Protein AF-F4T921-F1 (afdb_monomer)

Structure (mmCIF, N/CA/C/O backbone):
data_AF-F4T921-F1
#
_entry.id   AF-F4T921-F1
#
loop_
_atom_site.group_PDB
_atom_site.id
_atom_site.type_symbol
_atom_site.label_atom_id
_atom_site.label_alt_id
_atom_site.label_comp_id
_atom_site.label_asym_id
_atom_site.label_entity_id
_atom_site.label_seq_id
_atom_site.pdbx_PDB_ins_code
_atom_site.Cartn_x
_atom_site.Cartn_y
_atom_site.Cartn_z
_atom_site.occupancy
_atom_site.B_iso_or_equiv
_atom_site.auth_seq_id
_atom_site.auth_comp_id
_atom_site.auth_asym_id
_atom_site.auth_atom_id
_atom_site.pdbx_PDB_model_num
ATOM 1 N N . MET A 1 1 ? -4.055 2.681 3.004 1.00 97.12 1 MET A N 1
ATOM 2 C CA . MET A 1 1 ? -4.901 3.778 3.488 1.00 97.12 1 MET A CA 1
ATOM 3 C C . MET A 1 1 ? -4.173 5.073 3.216 1.00 97.12 1 MET A C 1
ATOM 5 O O . MET A 1 1 ? -3.064 5.247 3.702 1.00 97.12 1 MET A O 1
ATOM 9 N N . ASP A 1 2 ? -4.772 5.927 2.407 1.00 97.88 2 ASP A N 1
ATOM 10 C CA . ASP A 1 2 ? -4.401 7.334 2.320 1.00 97.88 2 ASP A CA 1
ATOM 11 C C . ASP A 1 2 ? -5.386 8.112 3.202 1.00 97.88 2 ASP A C 1
ATOM 13 O O . ASP A 1 2 ? -6.597 7.869 3.120 1.00 97.88 2 ASP A O 1
ATOM 17 N N . VAL A 1 3 ? -4.857 8.919 4.119 1.00 96.88 3 VAL A N 1
ATOM 18 C CA . VAL A 1 3 ? -5.614 9.494 5.238 1.00 96.88 3 VAL A CA 1
ATOM 19 C C . VAL A 1 3 ? -5.996 10.929 4.906 1.00 96.88 3 VAL A C 1
ATOM 21 O O . VAL A 1 3 ? -5.128 11.764 4.666 1.00 96.88 3 VAL A O 1
ATOM 24 N N . ALA A 1 4 ? -7.290 11.222 4.975 1.00 96.19 4 ALA A N 1
ATOM 25 C CA . ALA A 1 4 ? -7.840 12.569 4.894 1.00 96.19 4 ALA A CA 1
ATOM 26 C C . ALA A 1 4 ? -8.676 12.874 6.147 1.00 96.19 4 ALA A C 1
ATOM 28 O O . ALA A 1 4 ? -9.092 11.964 6.870 1.00 96.19 4 ALA A O 1
ATOM 29 N N . ASP A 1 5 ? -8.927 14.154 6.400 1.00 90.75 5 ASP A N 1
ATOM 30 C CA . ASP A 1 5 ? -9.718 14.644 7.529 1.00 90.75 5 ASP A CA 1
ATOM 31 C C . ASP A 1 5 ? -11.108 15.140 7.079 1.00 90.75 5 ASP A C 1
ATOM 33 O O . ASP A 1 5 ? -11.698 14.629 6.124 1.00 90.75 5 ASP A O 1
ATOM 37 N N . GLU A 1 6 ? -11.664 16.122 7.789 1.00 93.88 6 GLU A N 1
ATOM 38 C CA . GLU A 1 6 ? -12.952 16.749 7.479 1.00 93.88 6 GLU A CA 1
ATOM 39 C C . GLU A 1 6 ? -12.915 17.670 6.246 1.00 93.88 6 GLU A C 1
ATOM 41 O O . GLU A 1 6 ? -13.914 18.312 5.912 1.00 93.88 6 GLU A O 1
ATOM 46 N N . GLY A 1 7 ? -11.769 17.771 5.570 1.00 91.69 7 GLY A N 1
ATOM 47 C CA . GLY A 1 7 ? -11.609 18.540 4.349 1.00 91.69 7 GLY A CA 1
ATOM 48 C C . GLY A 1 7 ? -12.387 17.993 3.147 1.00 91.69 7 GLY A C 1
ATOM 49 O O . GLY A 1 7 ? -13.199 17.068 3.208 1.00 91.69 7 GLY A O 1
ATOM 50 N N . ARG A 1 8 ? -12.126 18.607 1.988 1.00 94.50 8 ARG A N 1
ATOM 51 C CA . ARG A 1 8 ? -12.728 18.203 0.708 1.00 94.50 8 ARG A CA 1
ATOM 52 C C . ARG A 1 8 ? -12.238 16.829 0.240 1.00 94.50 8 ARG A C 1
ATOM 54 O O . ARG A 1 8 ? -12.969 16.139 -0.475 1.00 94.50 8 ARG A O 1
ATOM 61 N N . ASP A 1 9 ? -11.005 16.484 0.586 1.00 95.75 9 ASP A N 1
ATOM 62 C CA . ASP A 1 9 ? -10.362 15.260 0.131 1.00 95.75 9 ASP A CA 1
ATOM 63 C C . ASP A 1 9 ? -10.937 14.046 0.866 1.00 95.75 9 ASP A C 1
ATOM 65 O O . ASP A 1 9 ? -11.347 14.115 2.024 1.00 95.75 9 ASP A O 1
ATOM 69 N N . LYS A 1 10 ? -11.023 12.920 0.158 1.00 97.50 10 LYS A N 1
ATOM 70 C CA . LYS A 1 10 ? -11.541 11.670 0.714 1.00 97.50 10 LYS A CA 1
ATOM 71 C C . LYS A 1 10 ? -10.397 10.813 1.232 1.00 97.50 10 LYS A C 1
ATOM 73 O O . LYS A 1 10 ? -9.316 10.786 0.652 1.00 97.50 10 LYS A O 1
ATOM 78 N N . ASN A 1 11 ? -10.689 10.039 2.268 1.00 98.25 11 ASN A N 1
ATOM 79 C CA . ASN A 1 11 ? -9.876 8.891 2.629 1.00 98.25 11 ASN A CA 1
ATOM 80 C C . ASN A 1 11 ? -9.958 7.847 1.512 1.00 98.25 11 ASN A C 1
ATOM 82 O O . ASN A 1 11 ? -11.014 7.699 0.887 1.00 98.25 11 ASN A O 1
ATOM 86 N N . ALA A 1 12 ? -8.881 7.090 1.307 1.00 98.00 12 ALA A N 1
ATOM 87 C CA . ALA A 1 12 ? -8.837 6.030 0.305 1.00 98.00 12 ALA A CA 1
ATOM 88 C C . ALA A 1 12 ? -8.210 4.739 0.845 1.00 98.00 12 ALA A C 1
ATOM 90 O O . ALA A 1 12 ? -7.217 4.744 1.578 1.00 98.00 12 ALA A O 1
ATOM 91 N N . PHE A 1 13 ? -8.759 3.596 0.442 1.00 98.44 13 PHE A N 1
ATOM 92 C CA . PHE A 1 13 ? -8.244 2.277 0.787 1.00 98.44 13 PHE A CA 1
ATOM 93 C C . PHE A 1 13 ? -8.349 1.329 -0.400 1.00 98.44 13 PHE A C 1
ATOM 95 O O . PHE A 1 13 ? -9.428 1.141 -0.954 1.00 98.44 13 PHE A O 1
ATOM 102 N N . SER A 1 14 ? -7.229 0.726 -0.782 1.00 97.44 14 SER A N 1
ATOM 103 C CA . SER A 1 14 ? -7.164 -0.254 -1.859 1.00 97.44 14 SER A CA 1
ATOM 104 C C . SER A 1 14 ? -6.693 -1.605 -1.343 1.00 97.44 14 SER A C 1
ATOM 106 O O . SER A 1 14 ? -5.884 -1.676 -0.415 1.00 97.44 14 SER A O 1
ATOM 108 N N . THR A 1 15 ? -7.194 -2.674 -1.955 1.00 97.31 15 THR A N 1
ATOM 109 C CA . THR A 1 15 ? -6.859 -4.056 -1.593 1.00 97.31 15 THR A CA 1
ATOM 110 C C . THR A 1 15 ? -6.510 -4.848 -2.840 1.00 97.31 15 THR A C 1
ATOM 112 O O . THR A 1 15 ? -7.024 -4.589 -3.930 1.00 97.31 15 THR A O 1
ATOM 115 N N . ARG A 1 16 ? -5.589 -5.798 -2.692 1.00 95.00 16 ARG A N 1
ATOM 116 C CA . ARG A 1 16 ? -5.116 -6.629 -3.796 1.00 95.00 16 ARG A CA 1
ATOM 117 C C . ARG A 1 16 ? -4.849 -8.052 -3.334 1.00 95.00 16 ARG A C 1
ATOM 119 O O . ARG A 1 16 ? -4.366 -8.246 -2.218 1.00 95.00 16 ARG A O 1
ATOM 126 N N . HIS A 1 17 ? -5.003 -8.996 -4.251 1.00 93.38 17 HIS A N 1
ATOM 127 C CA . HIS A 1 17 ? -4.491 -10.351 -4.127 1.00 93.38 17 HIS A CA 1
ATOM 128 C C . HIS A 1 17 ? -3.359 -10.558 -5.137 1.00 93.38 17 HIS A C 1
ATOM 130 O O . HIS A 1 17 ? -3.578 -10.618 -6.348 1.00 93.38 17 HIS A O 1
ATOM 136 N N . GLY A 1 18 ? -2.116 -10.626 -4.651 1.00 93.56 18 GLY A N 1
ATOM 137 C CA . GLY A 1 18 ? -0.949 -10.695 -5.534 1.00 93.56 18 GLY A CA 1
ATOM 138 C C . GLY A 1 18 ? -0.914 -9.504 -6.500 1.00 93.56 18 GLY A C 1
ATOM 139 O O . GLY A 1 18 ? -0.896 -8.350 -6.066 1.00 93.56 18 GLY A O 1
ATOM 140 N N . PHE A 1 19 ? -0.922 -9.774 -7.802 1.00 95.31 19 PHE A N 1
ATOM 141 C CA . PHE A 1 19 ? -0.924 -8.751 -8.850 1.00 95.31 19 PHE A CA 1
ATOM 142 C C . PHE A 1 19 ? -2.308 -8.131 -9.121 1.00 95.31 19 PHE A C 1
ATOM 144 O O . PHE A 1 19 ? -2.388 -7.142 -9.847 1.00 95.31 19 PHE A O 1
ATOM 151 N N . LEU A 1 20 ? -3.400 -8.698 -8.600 1.00 96.06 20 LEU A N 1
ATOM 152 C CA . LEU A 1 20 ? -4.764 -8.263 -8.906 1.00 96.06 20 LEU A CA 1
ATOM 153 C C . LEU A 1 20 ? -5.253 -7.233 -7.883 1.00 96.06 20 LEU A C 1
ATOM 155 O O . LEU A 1 20 ? -5.442 -7.568 -6.720 1.00 96.06 20 LEU A O 1
ATOM 159 N N . LEU A 1 21 ? -5.489 -5.996 -8.316 1.00 96.62 21 LEU A N 1
ATOM 160 C CA . LEU A 1 21 ? -6.210 -4.981 -7.547 1.00 96.62 21 LEU A CA 1
ATOM 161 C C . LEU A 1 21 ? -7.706 -5.324 -7.548 1.00 96.62 21 LEU A C 1
ATOM 163 O O . LEU A 1 21 ? -8.327 -5.359 -8.612 1.00 96.62 21 LEU A O 1
ATOM 167 N N . GLU A 1 22 ? -8.265 -5.581 -6.369 1.00 95.62 22 GLU A N 1
ATOM 168 C CA . GLU A 1 22 ? -9.626 -6.110 -6.211 1.00 95.62 22 GLU A CA 1
ATOM 169 C C . GLU A 1 22 ? -10.627 -5.037 -5.800 1.00 95.62 22 GLU A C 1
ATOM 171 O O . GLU A 1 22 ? -11.742 -5.028 -6.313 1.00 95.62 22 GLU A O 1
ATOM 176 N N . ASN A 1 23 ? -10.224 -4.118 -4.917 1.00 96.06 23 ASN A N 1
ATOM 177 C CA . ASN A 1 23 ? -11.089 -3.047 -4.435 1.00 96.06 23 ASN A CA 1
ATOM 178 C C . ASN A 1 23 ? -10.346 -1.713 -4.347 1.00 96.06 23 ASN A C 1
ATOM 180 O O . ASN A 1 23 ? -9.167 -1.657 -3.980 1.00 96.06 23 ASN A O 1
ATOM 184 N N . VAL A 1 24 ? -11.083 -0.630 -4.592 1.00 96.50 24 VAL A N 1
ATOM 185 C CA . VAL A 1 24 ? -10.705 0.743 -4.248 1.00 96.50 24 VAL A CA 1
ATOM 186 C C . VAL A 1 24 ? -11.916 1.395 -3.601 1.00 96.50 24 VAL A C 1
ATOM 188 O O . VAL A 1 24 ? -12.965 1.528 -4.217 1.00 96.50 24 VAL A O 1
ATOM 191 N N . ARG A 1 25 ? -11.775 1.793 -2.341 1.00 96.81 25 ARG A N 1
ATOM 192 C CA . ARG A 1 25 ? -12.842 2.399 -1.547 1.00 96.81 25 ARG A CA 1
ATOM 193 C C . ARG A 1 25 ? -12.440 3.806 -1.165 1.00 96.81 25 ARG A C 1
ATOM 195 O O . ARG A 1 25 ? -11.326 4.015 -0.689 1.00 96.81 25 ARG A O 1
ATOM 202 N N . GLU A 1 26 ? -13.367 4.742 -1.311 1.00 97.31 26 GLU A N 1
ATOM 203 C CA . GLU A 1 26 ? -13.206 6.118 -0.854 1.00 97.31 26 GLU A CA 1
ATOM 204 C C . GLU A 1 26 ? -14.336 6.522 0.095 1.00 97.31 26 GLU A C 1
ATOM 206 O O . GLU A 1 26 ? -15.480 6.082 -0.042 1.00 97.31 26 GLU A O 1
ATOM 211 N N . TRP A 1 27 ? -14.031 7.361 1.082 1.00 97.75 27 TRP A N 1
ATOM 212 C CA . TRP A 1 27 ? -15.044 7.926 1.972 1.00 97.75 27 TRP A CA 1
ATOM 213 C C . TRP A 1 27 ? -14.647 9.311 2.474 1.00 97.75 27 TRP A C 1
ATOM 215 O O . TRP A 1 27 ? -13.470 9.620 2.637 1.00 97.75 27 TRP A O 1
ATOM 225 N N . SER A 1 28 ? -15.647 10.155 2.721 1.00 97.12 28 SER A N 1
ATOM 226 C CA . SER A 1 28 ? -15.428 11.457 3.353 1.00 97.12 28 SER A CA 1
ATOM 227 C C . SER A 1 28 ? -15.128 11.282 4.843 1.00 97.12 28 SER A C 1
ATOM 229 O O . SER A 1 28 ? -15.721 10.409 5.481 1.00 97.12 28 SER A O 1
ATOM 231 N N . GLY A 1 29 ? -14.223 12.106 5.375 1.00 95.75 29 GLY A N 1
ATOM 232 C CA . GLY A 1 29 ? -13.974 12.231 6.812 1.00 95.75 29 GLY A CA 1
ATOM 233 C C . GLY A 1 29 ? -14.868 13.259 7.515 1.00 95.75 29 GLY A C 1
ATOM 234 O O . GLY A 1 29 ? -14.745 13.423 8.719 1.00 95.75 29 GLY A O 1
ATOM 235 N N . VAL A 1 30 ? -15.771 13.949 6.805 1.00 96.19 30 VAL A N 1
ATOM 236 C CA . VAL A 1 30 ? -16.639 14.992 7.386 1.00 96.19 30 VAL A CA 1
ATOM 237 C C . VAL A 1 30 ? -17.509 14.426 8.511 1.00 96.19 30 VAL A C 1
ATOM 239 O O . VAL A 1 30 ? -18.246 13.459 8.298 1.00 96.19 30 VAL A O 1
ATOM 242 N N . GLY A 1 31 ? -17.476 15.067 9.685 1.00 94.50 31 GLY A N 1
ATOM 243 C CA . GLY A 1 31 ? -18.242 14.640 10.857 1.00 94.50 31 GLY A CA 1
ATOM 244 C C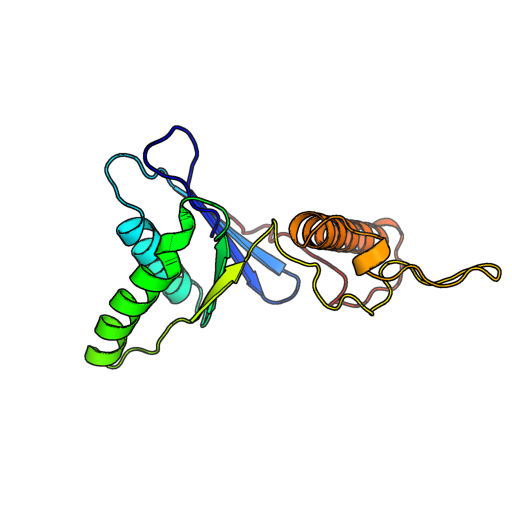 . GLY A 1 31 ? -17.679 13.386 11.529 1.00 94.50 31 GLY A C 1
ATOM 245 O O . GLY A 1 31 ? -18.408 12.706 12.252 1.00 94.50 31 GLY A O 1
ATOM 246 N N . SER A 1 32 ? -16.414 13.066 11.256 1.00 93.75 32 SER A N 1
ATOM 247 C CA . SER A 1 32 ? -15.685 11.913 11.769 1.00 93.75 32 SER A CA 1
ATOM 248 C C . SER A 1 32 ? -14.274 12.335 12.180 1.00 93.75 32 SER A C 1
ATOM 250 O O . SER A 1 32 ? -13.787 13.391 11.784 1.00 93.75 32 SER A O 1
ATOM 252 N N . ASP A 1 33 ? -13.586 11.492 12.943 1.00 94.94 33 ASP A N 1
ATOM 253 C CA . ASP A 1 33 ? -12.153 11.644 13.203 1.00 94.94 33 ASP A CA 1
ATOM 254 C C . ASP A 1 33 ? -11.309 10.568 12.491 1.00 94.94 33 ASP A C 1
ATOM 256 O O . ASP A 1 33 ? -11.813 9.689 11.774 1.00 94.94 33 ASP A O 1
ATOM 260 N N . ILE A 1 34 ? -9.988 10.670 12.659 1.00 96.38 34 ILE A N 1
ATOM 261 C CA . ILE A 1 34 ? -9.030 9.711 12.099 1.00 96.38 34 ILE A CA 1
ATOM 262 C C . ILE A 1 34 ? -9.254 8.322 12.705 1.00 96.38 34 ILE A C 1
ATOM 264 O O . ILE A 1 34 ? -9.248 7.344 11.958 1.00 96.38 34 ILE A O 1
ATOM 268 N N . TYR A 1 35 ? -9.524 8.226 14.011 1.00 97.69 35 TYR A N 1
ATOM 269 C CA . TYR A 1 35 ? -9.755 6.955 14.700 1.00 97.69 35 TYR A CA 1
ATOM 270 C C . TYR A 1 35 ? -10.907 6.170 14.053 1.00 97.69 35 TYR A C 1
ATOM 272 O O . TYR A 1 35 ? -10.738 5.005 13.693 1.00 97.69 35 TYR A O 1
ATOM 280 N N . GLN A 1 36 ? -12.037 6.823 13.780 1.00 97.69 36 GLN A N 1
ATOM 281 C CA . GLN A 1 36 ? -13.176 6.221 13.081 1.00 97.69 36 GLN A CA 1
ATOM 282 C C . GLN A 1 36 ? -12.835 5.797 11.642 1.00 97.69 36 GLN A C 1
ATOM 284 O O . GLN A 1 36 ? -13.334 4.782 11.148 1.00 97.69 36 GLN A O 1
ATOM 289 N N . SER A 1 37 ? -11.951 6.529 10.957 1.00 97.94 37 SER A N 1
ATOM 290 C CA . SER A 1 37 ? -11.442 6.106 9.645 1.00 97.94 37 SER A CA 1
ATOM 291 C C . SER A 1 37 ? -10.541 4.869 9.746 1.00 97.94 37 SER A C 1
ATOM 293 O O . SER A 1 37 ? -10.605 4.003 8.871 1.00 97.94 37 SER A O 1
ATOM 295 N N . VAL A 1 38 ? -9.762 4.726 10.823 1.00 98.50 38 VAL A N 1
ATOM 296 C CA . VAL A 1 38 ? -8.989 3.506 11.101 1.00 98.50 38 VAL A CA 1
ATOM 297 C C . VAL A 1 38 ? -9.922 2.339 11.426 1.00 98.50 38 VAL A C 1
ATOM 299 O O . VAL A 1 38 ? -9.762 1.271 10.840 1.00 98.50 38 VAL A O 1
ATOM 302 N N . GLU A 1 39 ? -10.948 2.528 12.261 1.00 98.38 39 GLU A N 1
ATOM 303 C CA . GLU A 1 39 ? -11.972 1.500 12.518 1.00 98.38 39 GLU A CA 1
ATOM 304 C C . GLU A 1 39 ? -12.637 1.021 11.223 1.00 98.38 39 GLU A C 1
ATOM 306 O O . GLU A 1 39 ? -12.835 -0.180 11.019 1.00 98.38 39 GLU A O 1
ATOM 311 N N . LYS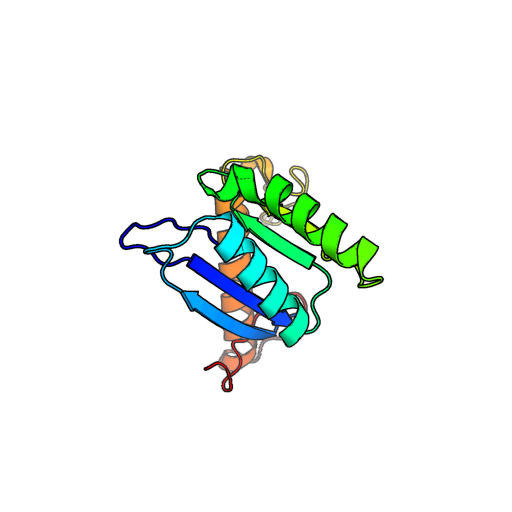 A 1 40 ? -12.921 1.948 10.302 1.00 98.31 40 LYS A N 1
ATOM 312 C CA . LYS A 1 40 ? -13.482 1.622 8.989 1.00 98.31 40 LYS A CA 1
ATOM 313 C C . LYS A 1 40 ? -12.538 0.763 8.147 1.00 98.31 40 LYS A C 1
ATOM 315 O O . LYS A 1 40 ? -12.988 -0.211 7.545 1.00 98.31 40 LYS A O 1
ATOM 320 N N . VAL A 1 41 ? -11.238 1.068 8.142 1.00 98.56 41 VAL A N 1
ATOM 321 C CA . VAL A 1 41 ? -10.224 0.235 7.473 1.00 98.56 41 VAL A CA 1
ATOM 322 C C . VAL A 1 41 ? -10.115 -1.144 8.115 1.00 98.56 41 VAL A C 1
ATOM 324 O O . VAL A 1 41 ? -10.052 -2.127 7.386 1.00 98.56 41 VAL A O 1
ATOM 327 N N . PHE A 1 42 ? -10.175 -1.254 9.444 1.00 98.69 42 PHE A N 1
ATOM 328 C CA . PHE A 1 42 ? -10.251 -2.557 10.113 1.00 98.69 42 PHE A CA 1
ATOM 329 C C . PHE A 1 42 ? -11.474 -3.357 9.648 1.00 98.69 42 PHE A C 1
ATOM 331 O O . PHE A 1 42 ? -11.343 -4.542 9.358 1.00 98.69 42 PHE A O 1
ATOM 338 N N . GLY A 1 43 ? -12.636 -2.711 9.506 1.00 98.38 43 GLY A N 1
ATOM 339 C CA . GLY A 1 43 ? -13.828 -3.336 8.932 1.00 98.38 43 GLY A CA 1
ATOM 340 C C . GLY A 1 43 ? -13.612 -3.838 7.500 1.00 98.38 43 GLY A C 1
ATOM 341 O O . GLY A 1 43 ? -14.004 -4.958 7.184 1.00 98.38 43 GLY A O 1
ATOM 342 N N . PHE A 1 44 ? -12.939 -3.058 6.647 1.00 98.31 44 PHE A N 1
ATOM 343 C CA . PHE A 1 44 ? -12.581 -3.496 5.292 1.00 98.31 44 PHE A CA 1
ATOM 344 C C . PHE A 1 44 ? -11.586 -4.656 5.294 1.00 98.31 44 PHE A C 1
ATOM 346 O O . PHE A 1 44 ? -11.761 -5.596 4.526 1.00 98.31 44 PHE A O 1
ATOM 353 N N . CYS A 1 45 ? -10.585 -4.636 6.175 1.00 98.31 45 CYS A N 1
ATOM 354 C CA . CYS A 1 45 ? -9.661 -5.753 6.332 1.00 98.31 45 CYS A CA 1
ATOM 355 C C . CYS A 1 45 ? -10.395 -7.039 6.712 1.00 98.31 45 CYS A C 1
ATOM 357 O O . CYS A 1 45 ? -10.069 -8.097 6.197 1.00 98.31 45 CYS A O 1
ATOM 359 N N . GLU A 1 46 ? -11.420 -6.976 7.557 1.00 97.38 46 GLU A N 1
ATOM 360 C CA . GLU A 1 46 ? -12.207 -8.169 7.884 1.00 97.38 46 GLU A CA 1
ATOM 361 C C . GLU A 1 46 ? -13.082 -8.645 6.732 1.00 97.38 46 GLU A C 1
ATOM 363 O O . GLU A 1 46 ? -13.171 -9.847 6.494 1.00 97.38 46 GLU A O 1
ATOM 368 N N . GLN A 1 47 ? -13.708 -7.715 6.010 1.00 96.81 47 GLN A N 1
ATOM 369 C CA . GLN A 1 47 ? -14.513 -8.033 4.829 1.00 96.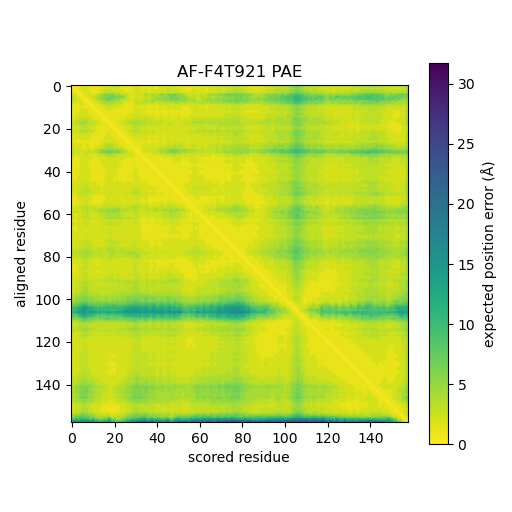81 47 GLN A CA 1
ATOM 370 C C . GLN A 1 47 ? -13.677 -8.706 3.736 1.00 96.81 47 GLN A C 1
ATOM 372 O O . GLN A 1 47 ? -14.141 -9.660 3.117 1.00 96.81 47 GLN A O 1
ATOM 377 N N . ASP A 1 48 ? -12.443 -8.241 3.550 1.00 96.31 48 ASP A N 1
ATOM 378 C CA . ASP A 1 48 ? -11.533 -8.708 2.503 1.00 96.31 48 ASP A CA 1
ATOM 379 C C . ASP A 1 48 ? -10.529 -9.764 3.006 1.00 96.31 48 ASP A C 1
ATOM 381 O O . ASP A 1 48 ? -9.619 -10.149 2.275 1.00 96.31 48 ASP A O 1
ATOM 385 N N . ASN A 1 49 ? -10.682 -10.240 4.248 1.00 96.25 49 ASN A N 1
ATOM 386 C CA . ASN A 1 49 ? -9.809 -11.228 4.890 1.00 96.25 49 ASN A CA 1
ATOM 387 C C . ASN A 1 49 ? -8.305 -10.862 4.845 1.00 96.25 49 ASN A C 1
ATOM 389 O O . ASN A 1 49 ? -7.453 -11.669 4.471 1.00 96.25 49 ASN A O 1
ATOM 393 N N . LEU A 1 50 ? -7.984 -9.624 5.222 1.00 97.50 50 LEU A N 1
ATOM 394 C CA . LEU A 1 50 ? -6.633 -9.071 5.285 1.00 97.50 50 LEU A CA 1
ATOM 395 C C . LEU A 1 50 ? -6.076 -9.136 6.709 1.00 97.50 50 LEU A C 1
ATOM 397 O O . LEU A 1 50 ? -6.734 -8.747 7.676 1.00 97.50 50 LEU A O 1
ATOM 401 N N . GLU A 1 51 ? -4.816 -9.544 6.820 1.00 97.19 51 GLU A N 1
ATOM 402 C CA . GLU A 1 51 ? -4.077 -9.584 8.090 1.00 97.19 51 GLU A CA 1
ATOM 403 C C . GLU A 1 51 ? -3.247 -8.314 8.330 1.00 97.19 51 GLU A C 1
ATOM 405 O O . GLU A 1 51 ? -2.838 -8.031 9.457 1.00 97.19 51 GLU A O 1
ATOM 410 N N . GLU A 1 52 ? -3.019 -7.516 7.286 1.00 97.75 52 GLU A N 1
ATOM 411 C CA . GLU A 1 52 ? -2.278 -6.263 7.364 1.00 97.75 52 GLU A CA 1
ATOM 412 C C . GLU A 1 52 ? -2.844 -5.189 6.435 1.00 97.75 52 GLU A C 1
ATOM 414 O O . GLU A 1 52 ? -3.462 -5.473 5.408 1.00 97.75 52 GLU A O 1
ATOM 419 N N . PHE A 1 53 ? -2.564 -3.933 6.766 1.00 98.50 53 PHE A N 1
ATOM 420 C CA . PHE A 1 53 ? -2.703 -2.818 5.846 1.00 98.50 53 PHE A CA 1
ATOM 421 C C . PHE A 1 53 ? -1.533 -1.849 5.975 1.00 98.50 53 PHE A C 1
ATOM 423 O O . PHE A 1 53 ? -0.924 -1.708 7.035 1.00 98.50 53 PHE A O 1
ATOM 430 N N . ARG A 1 54 ? -1.247 -1.129 4.887 1.00 98.44 54 ARG A N 1
ATOM 431 C CA . ARG A 1 54 ? -0.309 -0.001 4.895 1.00 98.44 54 ARG A CA 1
ATOM 432 C C . ARG A 1 54 ? -1.043 1.328 4.941 1.00 98.44 54 ARG A C 1
ATOM 434 O O . ARG A 1 54 ? -2.115 1.438 4.343 1.00 98.44 54 ARG A O 1
ATOM 441 N N . PHE A 1 55 ? -0.476 2.336 5.592 1.00 98.50 55 PHE A N 1
ATOM 442 C CA . PHE A 1 55 ? -1.060 3.679 5.663 1.00 98.50 55 PHE A CA 1
ATOM 443 C C . PHE A 1 55 ? -0.015 4.778 5.455 1.00 98.50 55 PHE A C 1
ATOM 445 O O . PHE A 1 55 ? 1.144 4.573 5.803 1.00 98.50 55 PHE A O 1
ATOM 452 N N . ASP A 1 56 ? -0.410 5.920 4.890 1.00 98.06 56 ASP A N 1
ATOM 453 C CA . ASP A 1 56 ? 0.471 7.092 4.795 1.00 98.06 56 ASP A CA 1
ATOM 454 C C . ASP A 1 56 ? 0.708 7.703 6.187 1.00 98.06 56 ASP A C 1
ATOM 456 O O . ASP A 1 56 ? -0.239 8.093 6.865 1.00 98.06 56 ASP A O 1
ATOM 460 N N . GLU A 1 57 ? 1.967 7.761 6.625 1.00 97.00 57 GLU A N 1
ATOM 461 C CA . GLU A 1 57 ? 2.384 8.314 7.922 1.00 97.00 57 GLU A CA 1
ATOM 462 C C . GLU A 1 57 ? 2.969 9.740 7.805 1.00 97.00 57 GLU A C 1
ATOM 464 O O . GLU A 1 57 ? 3.261 10.355 8.826 1.00 97.00 57 GLU A O 1
ATOM 469 N N . ASP A 1 58 ? 3.166 10.295 6.600 1.00 94.62 58 ASP A N 1
ATOM 470 C CA . ASP A 1 58 ? 3.889 11.571 6.419 1.00 94.62 58 ASP A CA 1
ATOM 471 C C . ASP A 1 58 ? 3.158 12.801 6.986 1.00 94.62 58 ASP A C 1
ATOM 473 O O . ASP A 1 58 ? 3.787 13.829 7.243 1.00 94.62 58 ASP A O 1
ATOM 477 N N . GLY A 1 59 ? 1.839 12.719 7.164 1.00 94.12 59 GLY A N 1
ATOM 478 C CA . GLY A 1 59 ? 1.000 13.845 7.574 1.00 94.12 59 GLY A CA 1
ATOM 479 C C . GLY A 1 59 ? -0.024 13.462 8.634 1.00 94.12 59 GLY A C 1
ATOM 480 O O . GLY A 1 59 ? 0.322 12.978 9.711 1.00 94.12 59 GLY A O 1
ATOM 481 N N . LEU A 1 60 ? -1.305 13.677 8.318 1.00 93.75 60 LEU A N 1
ATOM 482 C CA . LEU A 1 60 ? -2.431 13.389 9.217 1.00 93.75 60 LEU A CA 1
ATOM 483 C C . LEU A 1 60 ? -2.416 11.942 9.733 1.00 93.75 60 LEU A C 1
ATOM 485 O O . LEU A 1 60 ? -2.778 11.683 10.878 1.00 93.75 60 LEU A O 1
ATOM 489 N N . GLY A 1 61 ? -1.929 10.999 8.924 1.00 95.88 61 GLY A N 1
ATOM 490 C CA . GLY A 1 61 ? -1.861 9.590 9.294 1.00 95.88 61 GLY A CA 1
ATOM 491 C C . GLY A 1 61 ? -0.817 9.220 10.354 1.00 95.88 61 GLY A C 1
ATOM 492 O O . GLY A 1 61 ? -0.766 8.059 10.755 1.00 95.88 61 GLY A O 1
ATOM 493 N N . ALA A 1 62 ? -0.026 10.162 10.881 1.00 95.75 62 ALA A N 1
ATOM 494 C CA . ALA A 1 62 ? 0.929 9.892 11.962 1.00 95.75 62 ALA A CA 1
ATOM 495 C C . ALA A 1 62 ? 0.282 9.250 13.214 1.00 95.75 62 ALA A C 1
ATOM 497 O O . ALA A 1 62 ? 0.934 8.487 13.930 1.00 95.75 62 ALA A O 1
ATOM 498 N N . GLY A 1 63 ? -1.007 9.523 13.464 1.00 95.94 63 GLY A N 1
ATOM 499 C CA . GLY A 1 63 ? -1.779 8.950 14.576 1.00 95.94 63 GLY A CA 1
ATOM 500 C C . GLY A 1 63 ? -2.256 7.506 14.368 1.00 95.94 63 GLY A C 1
ATOM 501 O O . GLY A 1 63 ? -2.475 6.791 15.347 1.00 95.94 63 GLY A O 1
ATOM 502 N N . VAL A 1 64 ? -2.325 7.025 13.120 1.00 98.19 64 VAL A N 1
ATOM 503 C CA . VAL A 1 64 ? -2.989 5.754 12.758 1.00 98.19 64 VAL A CA 1
ATOM 504 C C . VAL A 1 64 ? -2.398 4.549 13.483 1.00 98.19 64 VAL A C 1
ATOM 506 O O . VAL A 1 64 ? -3.121 3.621 13.838 1.00 98.19 64 VAL A O 1
ATOM 509 N N . ARG A 1 65 ? -1.090 4.544 13.760 1.00 97.06 65 ARG A N 1
ATOM 510 C CA . ARG A 1 65 ? -0.459 3.456 14.524 1.00 97.06 65 ARG A CA 1
ATOM 511 C C . ARG A 1 65 ? -1.000 3.362 15.952 1.00 97.06 65 ARG A C 1
ATOM 513 O O . ARG A 1 65 ? -1.165 2.259 16.471 1.00 97.06 65 ARG A O 1
ATOM 520 N N . GLY A 1 66 ? -1.223 4.508 16.593 1.00 98.12 66 GLY A N 1
ATOM 521 C CA . GLY A 1 66 ? -1.789 4.582 17.937 1.00 98.12 66 GLY A CA 1
ATOM 522 C C . GLY A 1 66 ? -3.224 4.069 17.954 1.00 98.12 66 GLY A C 1
ATOM 523 O O . GLY A 1 66 ? -3.545 3.199 18.764 1.00 98.12 66 GLY A O 1
ATOM 524 N N . ASP A 1 67 ? -4.030 4.529 17.000 1.00 98.38 67 ASP A N 1
ATOM 525 C CA . ASP A 1 67 ? -5.429 4.120 16.841 1.00 98.38 67 ASP A CA 1
ATOM 526 C C . ASP A 1 67 ? -5.540 2.619 16.555 1.00 98.38 67 ASP A C 1
ATOM 528 O O . ASP A 1 67 ? -6.258 1.893 17.241 1.00 98.38 67 ASP A O 1
ATOM 532 N N . ALA A 1 68 ? -4.741 2.110 15.613 1.00 98.56 68 ALA A N 1
ATOM 533 C CA . ALA A 1 68 ? -4.696 0.691 15.282 1.00 98.56 68 ALA A CA 1
ATOM 534 C C . ALA A 1 68 ? -4.271 -0.177 16.475 1.00 98.56 68 ALA A C 1
ATOM 536 O O . ALA A 1 68 ? -4.775 -1.288 16.639 1.00 98.56 68 ALA A O 1
ATOM 537 N N . ARG A 1 69 ? -3.358 0.309 17.329 1.00 98.56 69 ARG A N 1
ATOM 538 C CA . ARG A 1 69 ? -2.991 -0.385 18.571 1.00 98.56 69 ARG A CA 1
ATOM 539 C C . ARG A 1 69 ? -4.183 -0.461 19.525 1.00 98.56 69 ARG A C 1
ATOM 541 O O . ARG A 1 69 ? -4.482 -1.554 19.993 1.00 98.56 69 ARG A O 1
ATOM 548 N N . ALA A 1 70 ? -4.875 0.653 19.766 1.00 98.62 70 ALA A N 1
ATOM 549 C CA . ALA A 1 70 ? -6.049 0.689 20.641 1.00 98.62 70 ALA A CA 1
ATOM 550 C C . ALA A 1 70 ? -7.173 -0.235 20.132 1.00 98.62 70 ALA A C 1
ATOM 552 O O . ALA A 1 70 ? -7.729 -1.026 20.893 1.00 98.62 70 ALA A O 1
ATOM 553 N N . ILE A 1 71 ? -7.446 -0.225 18.824 1.00 98.69 71 ILE A N 1
ATOM 554 C CA . ILE A 1 71 ? -8.427 -1.127 18.203 1.00 98.69 71 ILE A CA 1
ATOM 555 C C . ILE A 1 71 ? -7.989 -2.591 18.359 1.00 98.69 71 ILE A C 1
ATOM 557 O O . ILE A 1 71 ? -8.798 -3.448 18.717 1.00 98.69 71 ILE A O 1
ATOM 561 N N . ASN A 1 72 ? -6.709 -2.907 18.142 1.00 98.69 72 ASN A N 1
ATOM 562 C CA . ASN A 1 72 ? -6.190 -4.261 18.338 1.00 98.69 72 ASN A CA 1
ATOM 563 C C . ASN A 1 72 ? -6.272 -4.735 19.796 1.00 98.69 72 ASN A C 1
ATOM 565 O O . ASN A 1 72 ? -6.545 -5.910 20.024 1.00 98.69 72 ASN A O 1
ATOM 569 N N . GLU A 1 73 ? -6.095 -3.861 20.789 1.00 98.62 73 GLU A N 1
ATOM 570 C CA . GLU A 1 73 ? -6.315 -4.204 22.202 1.00 98.62 73 GLU A CA 1
ATOM 571 C C . GLU A 1 73 ? -7.761 -4.670 22.444 1.00 98.62 73 GLU A C 1
ATOM 573 O O . GLU A 1 73 ? -7.977 -5.723 23.053 1.00 98.62 73 GLU A O 1
ATOM 578 N N . LEU A 1 74 ? -8.748 -3.963 21.877 1.00 98.31 74 LEU A N 1
ATOM 579 C CA . LEU A 1 74 ? -10.162 -4.361 21.931 1.00 98.31 74 LEU A CA 1
ATOM 580 C C . LEU A 1 74 ? -10.415 -5.691 21.205 1.00 98.31 74 LEU A C 1
ATOM 582 O O . LEU A 1 74 ? -11.131 -6.558 21.714 1.00 98.31 74 LEU A O 1
ATOM 586 N N . ARG A 1 75 ? -9.804 -5.891 20.031 1.00 97.94 75 ARG A N 1
ATOM 587 C CA . ARG A 1 75 ? -9.894 -7.151 19.272 1.00 97.94 75 ARG A CA 1
ATOM 588 C C . ARG A 1 75 ? -9.339 -8.325 20.068 1.00 97.94 75 ARG A C 1
ATOM 590 O O . ARG A 1 75 ? -10.010 -9.348 20.185 1.00 97.94 75 ARG A O 1
ATOM 597 N N . ASN A 1 76 ? -8.163 -8.157 20.664 1.00 98.19 76 ASN A N 1
ATOM 598 C CA . ASN A 1 76 ? -7.503 -9.182 21.463 1.00 98.19 76 ASN A CA 1
ATOM 599 C C . ASN A 1 76 ? -8.331 -9.543 22.706 1.00 98.19 76 ASN A C 1
ATOM 601 O O . ASN A 1 76 ? -8.512 -10.727 22.994 1.00 98.19 76 ASN A O 1
ATOM 605 N N . ALA A 1 77 ? -8.916 -8.553 23.392 1.00 98.38 77 ALA A N 1
ATOM 606 C CA . ALA A 1 77 ? -9.852 -8.791 24.495 1.00 98.38 77 ALA A CA 1
ATOM 607 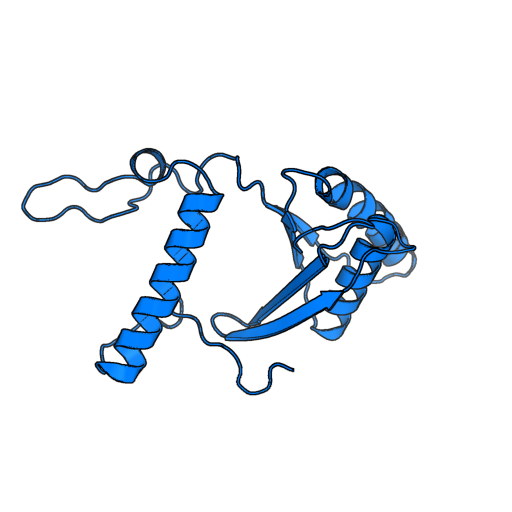C C . ALA A 1 77 ? -11.086 -9.601 24.047 1.00 98.38 77 ALA A C 1
ATOM 609 O O . ALA A 1 77 ? -11.556 -10.480 24.771 1.00 98.38 77 ALA A O 1
ATOM 610 N N . ALA A 1 78 ? -11.560 -9.368 22.821 1.00 97.81 78 ALA A N 1
ATOM 611 C CA . ALA A 1 78 ? -12.630 -10.132 22.181 1.00 97.81 78 ALA A CA 1
ATOM 612 C C . ALA A 1 78 ? -12.166 -11.458 21.535 1.00 97.81 78 ALA A C 1
ATOM 614 O O . ALA A 1 78 ? -12.954 -12.100 20.841 1.00 97.81 78 ALA A O 1
ATOM 615 N N . ARG A 1 79 ? -10.909 -11.885 21.744 1.00 97.75 79 ARG A N 1
ATOM 616 C CA . ARG A 1 79 ? -10.291 -13.082 21.130 1.00 97.75 79 ARG A CA 1
ATOM 617 C C . ARG A 1 79 ? -10.326 -13.085 19.596 1.00 97.75 79 ARG A C 1
ATOM 619 O O . ARG A 1 79 ? -10.400 -14.142 18.973 1.00 97.75 79 ARG A O 1
ATOM 626 N N . ARG A 1 80 ? -10.271 -11.903 18.986 1.00 97.50 80 ARG A N 1
ATOM 627 C CA . ARG A 1 80 ? -10.153 -11.714 17.536 1.00 97.50 80 ARG A CA 1
ATOM 628 C C . ARG A 1 80 ? -8.681 -11.500 17.172 1.00 97.50 80 ARG A C 1
ATOM 630 O O . ARG A 1 80 ? -7.977 -10.844 17.941 1.00 97.50 80 ARG A O 1
ATOM 637 N N . PRO A 1 81 ? -8.211 -11.995 16.014 1.00 97.12 81 PRO A N 1
ATOM 638 C CA . PRO A 1 81 ? -6.850 -11.743 15.554 1.00 97.12 81 PRO A CA 1
ATOM 639 C C . PRO A 1 81 ? -6.565 -10.250 15.390 1.00 97.12 81 PRO A C 1
ATOM 641 O O . PRO A 1 81 ? -7.438 -9.475 14.977 1.00 97.12 81 PRO A O 1
ATOM 644 N N . SER A 1 82 ? -5.329 -9.861 15.688 1.00 98.12 82 SER A N 1
ATOM 645 C CA . SER A 1 82 ? -4.847 -8.510 15.411 1.00 98.12 82 SER A CA 1
ATOM 646 C C . SER A 1 82 ? -4.671 -8.296 13.905 1.00 98.12 82 SER A C 1
ATOM 648 O O . SER A 1 82 ? -4.352 -9.237 13.185 1.00 98.12 82 SER A O 1
ATOM 650 N N . ILE A 1 83 ? -4.850 -7.058 13.447 1.00 98.62 83 ILE A N 1
ATOM 651 C CA . ILE A 1 83 ? -4.528 -6.632 12.078 1.00 98.62 83 ILE A CA 1
ATOM 652 C C . ILE A 1 83 ? -3.323 -5.693 12.150 1.00 98.62 83 ILE A C 1
ATOM 654 O O . ILE A 1 83 ? -3.333 -4.716 12.906 1.00 98.62 83 ILE A O 1
ATOM 658 N N . LEU A 1 84 ? -2.272 -5.991 11.387 1.00 98.44 84 LEU A N 1
ATOM 659 C CA . LEU A 1 84 ? -1.034 -5.219 11.391 1.00 98.44 84 LEU A CA 1
ATOM 660 C C . LEU A 1 84 ? -1.198 -3.914 10.599 1.00 98.44 84 LEU A C 1
ATOM 662 O O . LEU A 1 84 ? -1.468 -3.927 9.402 1.00 98.44 84 LEU A O 1
ATOM 666 N N . ALA A 1 85 ? -0.984 -2.779 11.264 1.00 98.50 85 ALA A N 1
ATOM 667 C CA . ALA A 1 85 ? -0.915 -1.469 10.623 1.00 98.50 85 ALA A CA 1
ATOM 668 C C . ALA A 1 85 ? 0.548 -1.098 10.343 1.00 98.50 85 ALA A C 1
ATOM 670 O O . ALA A 1 85 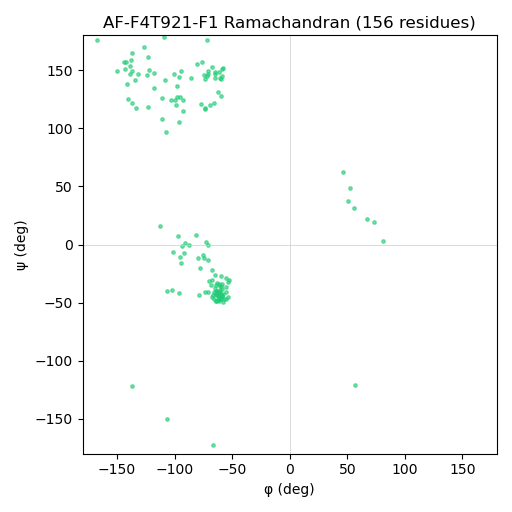? 1.300 -0.735 11.254 1.00 98.50 85 ALA A O 1
ATOM 671 N N . THR A 1 86 ? 0.952 -1.175 9.077 1.00 98.19 86 THR A N 1
ATOM 672 C CA . THR A 1 86 ? 2.325 -0.909 8.639 1.00 98.19 86 THR A CA 1
ATOM 673 C C . THR A 1 86 ? 2.442 0.520 8.094 1.00 98.19 86 THR A C 1
ATOM 675 O O . THR A 1 86 ? 1.769 0.867 7.123 1.00 98.19 86 THR A O 1
ATOM 678 N N . PRO A 1 87 ? 3.295 1.377 8.673 1.00 97.81 87 PRO A N 1
ATOM 679 C CA . PRO A 1 87 ? 3.484 2.736 8.173 1.00 97.81 87 PRO A CA 1
ATOM 680 C C . PRO A 1 87 ? 4.103 2.723 6.771 1.00 97.81 87 PRO A C 1
ATOM 682 O O . PRO A 1 87 ? 4.966 1.903 6.451 1.00 97.81 87 PRO A O 1
ATOM 685 N N . PHE A 1 88 ? 3.730 3.695 5.957 1.00 98.00 88 PHE A N 1
ATOM 686 C CA . PHE A 1 88 ? 4.440 4.068 4.749 1.00 98.00 88 PHE A CA 1
ATOM 687 C C . PHE A 1 88 ? 4.798 5.546 4.848 1.00 98.00 88 PHE A C 1
ATOM 689 O O . PHE A 1 88 ? 3.922 6.400 4.936 1.00 98.00 88 PHE A O 1
ATOM 696 N N . ARG A 1 89 ? 6.098 5.841 4.837 1.00 97.75 89 ARG A N 1
ATOM 697 C CA . ARG A 1 89 ? 6.613 7.208 4.872 1.00 97.75 89 ARG A CA 1
ATOM 698 C C . ARG A 1 89 ? 7.164 7.566 3.502 1.00 97.75 89 ARG A C 1
ATOM 700 O O . ARG A 1 89 ? 8.294 7.204 3.178 1.00 97.75 89 ARG A O 1
ATOM 707 N N . GLY A 1 90 ? 6.366 8.245 2.688 1.00 97.94 90 GLY A N 1
ATOM 708 C CA . GLY A 1 90 ? 6.732 8.605 1.320 1.00 97.94 90 GLY A CA 1
ATOM 709 C C . GLY A 1 90 ? 7.958 9.518 1.235 1.00 97.94 90 GLY A C 1
ATOM 710 O O . GLY A 1 90 ? 8.758 9.377 0.308 1.00 97.94 90 GLY A O 1
ATOM 711 N N . SER A 1 91 ? 8.130 10.406 2.214 1.00 97.94 91 SER A N 1
ATOM 712 C CA . SER A 1 91 ? 9.284 11.295 2.378 1.00 97.94 91 SER A CA 1
ATOM 713 C C . SER A 1 91 ? 10.549 10.583 2.873 1.00 97.94 91 SER A C 1
ATOM 715 O O . SER A 1 91 ? 11.633 11.165 2.841 1.00 97.94 91 SER A O 1
ATOM 717 N N . GLY A 1 92 ? 10.422 9.332 3.325 1.00 97.75 92 GLY A N 1
ATOM 718 C CA . GLY A 1 92 ? 11.512 8.540 3.877 1.00 97.75 92 GLY A CA 1
ATOM 719 C C . GLY A 1 92 ? 12.526 8.060 2.836 1.00 97.75 92 GLY A C 1
ATOM 720 O O . GLY A 1 92 ? 12.369 8.245 1.624 1.00 97.75 92 GLY A O 1
ATOM 721 N N . ALA A 1 93 ? 13.577 7.407 3.339 1.00 98.00 93 ALA A N 1
ATOM 722 C CA . ALA A 1 93 ? 14.593 6.766 2.514 1.00 98.00 93 ALA A CA 1
ATOM 723 C C . ALA A 1 93 ? 13.975 5.712 1.583 1.00 98.00 93 ALA A C 1
ATOM 725 O O . ALA A 1 93 ? 12.953 5.105 1.898 1.00 98.00 93 ALA A O 1
ATOM 726 N N . VAL A 1 94 ? 14.622 5.493 0.441 1.00 98.38 94 VAL A N 1
ATOM 727 C CA . VAL A 1 94 ? 14.271 4.410 -0.483 1.00 98.38 94 VAL A CA 1
ATOM 728 C C . VAL A 1 94 ? 14.377 3.045 0.209 1.00 98.38 94 VAL A C 1
ATOM 730 O O . VAL A 1 94 ? 15.191 2.855 1.114 1.00 98.38 94 VAL A O 1
ATOM 733 N N . PHE A 1 95 ? 13.578 2.087 -0.246 1.00 97.31 95 PHE A N 1
ATOM 734 C CA . PHE A 1 95 ? 13.750 0.675 0.079 1.00 97.31 95 PHE A CA 1
ATOM 735 C C . PHE A 1 95 ? 14.975 0.125 -0.649 1.00 97.31 95 PHE A C 1
ATOM 737 O O . PHE A 1 95 ? 15.253 0.545 -1.776 1.00 97.31 95 PHE A O 1
ATOM 744 N N . ASP A 1 96 ? 15.680 -0.799 0.003 1.00 97.75 96 ASP A N 1
ATOM 745 C CA . ASP A 1 96 ? 16.822 -1.532 -0.552 1.00 97.75 96 ASP A CA 1
ATOM 746 C C . ASP A 1 96 ? 17.806 -0.596 -1.284 1.00 97.75 96 ASP A C 1
ATOM 748 O O . ASP A 1 96 ? 17.958 -0.657 -2.505 1.00 97.75 96 ASP A O 1
ATOM 752 N N . PRO A 1 97 ? 18.428 0.363 -0.567 1.00 97.81 97 PRO A N 1
ATOM 753 C CA . PRO A 1 97 ? 19.157 1.481 -1.173 1.00 97.81 97 PRO A CA 1
ATOM 754 C C . PRO A 1 97 ? 20.327 1.051 -2.061 1.00 97.81 97 PRO A C 1
ATOM 756 O O . PRO A 1 97 ? 20.676 1.783 -2.990 1.00 97.81 97 PRO A O 1
ATOM 759 N N . ASP A 1 98 ? 20.907 -0.113 -1.773 1.00 97.50 98 ASP A N 1
ATOM 760 C CA . ASP A 1 98 ? 22.049 -0.690 -2.479 1.00 97.50 98 ASP A CA 1
ATOM 761 C C . ASP A 1 98 ? 21.648 -1.658 -3.606 1.00 97.50 98 ASP A C 1
ATOM 763 O O . ASP A 1 98 ? 22.523 -2.155 -4.312 1.00 97.50 98 ASP A O 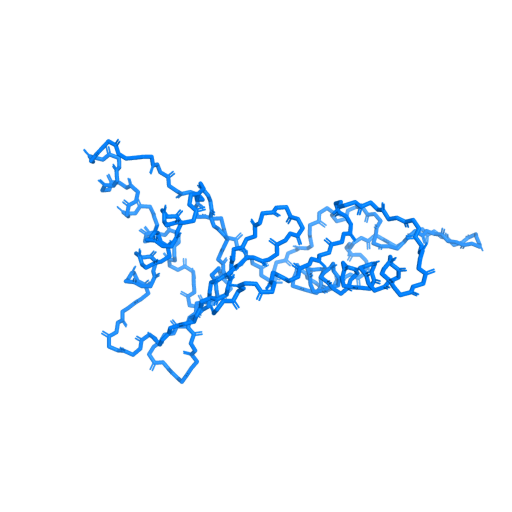1
ATOM 767 N N . ASP A 1 99 ? 20.349 -1.890 -3.819 1.00 96.69 99 ASP A N 1
ATOM 768 C CA . ASP A 1 99 ? 19.848 -2.675 -4.949 1.00 96.69 99 ASP A CA 1
ATOM 769 C C . ASP A 1 99 ? 19.795 -1.837 -6.235 1.00 96.69 99 ASP A C 1
ATOM 771 O O . ASP A 1 99 ? 19.659 -0.608 -6.221 1.00 96.69 99 ASP A O 1
ATOM 775 N N . GLU A 1 100 ? 19.863 -2.511 -7.383 1.00 95.38 100 GLU A N 1
ATOM 776 C CA . GLU A 1 100 ? 19.842 -1.872 -8.699 1.00 95.38 100 GLU A CA 1
ATOM 777 C C . GLU A 1 100 ? 18.435 -1.360 -9.072 1.00 95.38 100 GLU A C 1
ATOM 779 O O . GLU A 1 100 ? 17.502 -2.132 -9.305 1.00 95.38 100 GLU A O 1
ATOM 784 N N . ALA A 1 101 ? 18.286 -0.043 -9.234 1.00 93.75 101 ALA A N 1
ATOM 785 C CA . ALA A 1 101 ? 17.084 0.572 -9.801 1.00 93.75 101 ALA A CA 1
ATOM 786 C C . ALA A 1 101 ? 16.993 0.353 -11.318 1.00 93.75 101 ALA A C 1
ATOM 788 O O . ALA A 1 101 ? 15.913 0.113 -11.876 1.00 93.75 101 ALA A O 1
ATOM 789 N N . VAL A 1 102 ? 18.146 0.475 -11.978 1.00 92.19 102 VAL A N 1
ATOM 790 C CA . VAL A 1 102 ? 18.345 0.278 -13.413 1.00 92.19 102 VAL A CA 1
ATOM 791 C C . VAL A 1 102 ? 19.628 -0.520 -13.586 1.00 92.19 102 VAL A C 1
ATOM 793 O O . VAL A 1 102 ? 20.690 -0.082 -13.139 1.00 92.19 102 VAL A O 1
ATOM 796 N N . ARG A 1 103 ? 19.514 -1.681 -14.238 1.00 91.12 103 ARG A N 1
ATOM 797 C CA . ARG A 1 103 ? 20.665 -2.526 -14.568 1.00 91.12 103 ARG A CA 1
ATOM 798 C C . ARG A 1 103 ? 21.635 -1.758 -15.457 1.00 91.12 103 ARG A C 1
ATOM 800 O O . ARG A 1 103 ? 21.201 -1.012 -16.333 1.00 91.12 103 ARG A O 1
ATOM 807 N N . GLY A 1 104 ? 22.927 -1.967 -15.240 1.00 89.44 104 GLY A N 1
ATOM 808 C CA . GLY A 1 104 ? 23.960 -1.423 -16.115 1.00 89.44 104 GLY A CA 1
ATOM 809 C C . GLY A 1 104 ? 23.877 -2.037 -17.511 1.00 89.44 104 GLY A C 1
ATOM 810 O O . GLY A 1 104 ? 23.578 -3.225 -17.658 1.00 89.44 104 GLY A O 1
ATOM 811 N N . ASP A 1 105 ? 24.147 -1.238 -18.536 1.00 91.69 105 ASP A N 1
ATOM 812 C CA . ASP A 1 105 ? 24.235 -1.683 -19.922 1.00 91.69 105 ASP A CA 1
ATOM 813 C C . ASP A 1 105 ? 25.423 -1.024 -20.638 1.00 91.69 105 ASP A C 1
ATOM 815 O O . ASP A 1 105 ? 25.972 -0.021 -20.189 1.00 91.69 105 ASP A O 1
ATOM 819 N N . ASN A 1 106 ? 25.887 -1.632 -21.735 1.00 86.62 106 ASN A N 1
ATOM 820 C CA . ASN A 1 106 ? 26.928 -1.066 -22.608 1.00 86.62 106 ASN A CA 1
ATOM 821 C C . ASN A 1 106 ? 28.204 -0.579 -21.881 1.00 86.62 106 ASN A C 1
ATOM 823 O O . ASN A 1 106 ? 28.797 0.433 -22.249 1.00 86.62 106 ASN A O 1
ATOM 827 N N . GLY A 1 107 ? 28.633 -1.303 -20.840 1.00 89.50 107 GLY A N 1
ATOM 828 C CA . GLY A 1 107 ? 29.816 -0.961 -20.041 1.00 89.50 107 GLY A CA 1
ATOM 829 C C . GLY A 1 107 ? 29.586 0.106 -18.964 1.00 89.50 107 GLY A C 1
ATOM 830 O O . GLY A 1 107 ? 30.535 0.475 -18.276 1.00 89.50 107 GLY A O 1
ATOM 831 N N . GLN A 1 108 ? 28.354 0.588 -18.785 1.00 90.94 108 GLN A N 1
ATOM 832 C CA . GLN A 1 108 ? 27.972 1.447 -17.667 1.00 90.94 108 GLN A CA 1
ATOM 833 C C . GLN A 1 108 ? 27.597 0.611 -16.440 1.00 90.94 108 GLN A C 1
ATOM 835 O O . GLN A 1 108 ? 26.995 -0.457 -16.551 1.00 90.94 108 GLN A O 1
ATOM 840 N N . ALA A 1 109 ? 27.955 1.109 -15.255 1.00 92.31 109 ALA A N 1
ATOM 841 C CA . ALA A 1 109 ? 27.538 0.506 -13.996 1.00 92.31 109 ALA A CA 1
ATOM 842 C C . ALA A 1 109 ? 26.023 0.662 -13.787 1.00 92.31 109 ALA A C 1
ATOM 844 O O . ALA A 1 109 ? 25.411 1.620 -14.267 1.00 92.31 109 ALA A O 1
ATOM 845 N N . ALA A 1 110 ? 25.426 -0.267 -13.040 1.00 94.94 110 ALA A N 1
ATOM 846 C CA . ALA A 1 110 ? 24.040 -0.145 -12.615 1.00 94.94 110 ALA A CA 1
ATOM 847 C C . ALA A 1 110 ? 23.838 1.096 -11.735 1.00 94.94 110 A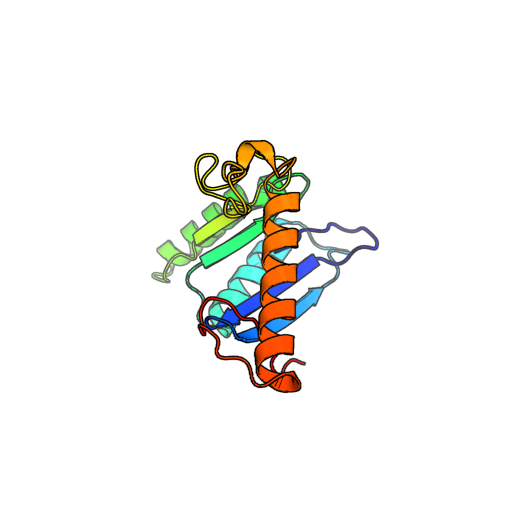LA A C 1
ATOM 849 O O . ALA A 1 110 ? 24.727 1.502 -10.984 1.00 94.94 110 ALA A O 1
ATOM 850 N N . ARG A 1 111 ? 22.645 1.690 -11.811 1.00 95.56 111 ARG A N 1
ATOM 851 C CA . ARG A 1 111 ? 22.247 2.775 -10.907 1.00 95.56 111 ARG A CA 1
ATOM 852 C C . ARG A 1 111 ? 21.518 2.178 -9.716 1.00 95.56 111 ARG A C 1
ATOM 854 O O . ARG A 1 111 ? 20.513 1.493 -9.908 1.00 95.56 111 ARG A O 1
ATOM 861 N N . LEU A 1 112 ? 21.999 2.464 -8.510 1.00 97.38 112 LEU A N 1
ATOM 862 C CA . LEU A 1 112 ? 21.389 1.984 -7.273 1.00 97.38 112 LEU A CA 1
ATOM 863 C C . LEU A 1 112 ? 20.125 2.781 -6.932 1.00 97.38 112 LEU A C 1
ATOM 865 O O . LEU A 1 112 ? 19.970 3.928 -7.360 1.00 97.38 112 LEU A O 1
ATOM 869 N N . ASN A 1 113 ? 19.226 2.197 -6.139 1.00 98.00 113 ASN A N 1
ATOM 870 C CA . ASN A 1 113 ? 17.990 2.847 -5.692 1.00 98.00 113 ASN A CA 1
ATOM 871 C C . ASN A 1 113 ? 18.256 4.204 -5.034 1.00 98.00 113 ASN A C 1
ATOM 873 O O . ASN A 1 113 ? 17.592 5.187 -5.378 1.00 98.00 113 ASN A O 1
ATOM 877 N N . LYS A 1 114 ? 19.258 4.275 -4.151 1.00 97.81 114 LYS A N 1
ATOM 878 C CA . LYS A 1 114 ? 19.635 5.510 -3.442 1.00 97.81 114 LYS A CA 1
ATOM 879 C C . LYS A 1 114 ? 20.161 6.619 -4.359 1.00 97.81 114 LYS A C 1
ATOM 881 O O . LYS A 1 114 ? 20.025 7.790 -4.028 1.00 97.81 114 LYS A O 1
ATOM 886 N N . ASP A 1 115 ? 20.720 6.251 -5.511 1.00 97.25 115 ASP A N 1
ATOM 887 C CA . ASP A 1 115 ? 21.292 7.183 -6.492 1.00 97.25 115 ASP A CA 1
ATOM 888 C C . ASP A 1 115 ? 20.292 7.545 -7.609 1.00 97.25 115 ASP A C 1
ATOM 890 O O . ASP A 1 115 ? 20.543 8.416 -8.451 1.00 97.25 115 ASP A O 1
ATOM 894 N N . PHE A 1 116 ? 19.166 6.831 -7.679 1.00 97.56 116 PHE A N 1
ATOM 895 C CA . PHE A 1 116 ? 18.166 6.988 -8.732 1.00 97.56 116 PHE A CA 1
ATOM 896 C C . PHE A 1 116 ? 16.896 7.695 -8.248 1.00 97.56 116 PHE A C 1
ATOM 898 O O . PHE A 1 116 ? 16.357 8.527 -8.979 1.00 97.56 116 PHE A O 1
ATOM 905 N N . PHE A 1 117 ? 16.412 7.392 -7.040 1.00 98.38 117 PHE A N 1
ATOM 906 C CA . PHE A 1 117 ? 15.158 7.939 -6.516 1.00 98.38 117 PHE A CA 1
ATOM 907 C C . PHE A 1 117 ? 15.394 8.953 -5.401 1.00 98.38 117 PHE A C 1
ATOM 909 O O . PHE A 1 117 ? 16.223 8.751 -4.523 1.00 98.38 117 PHE A O 1
ATOM 916 N N . ALA A 1 118 ? 14.590 10.019 -5.395 1.00 98.19 118 ALA A N 1
ATOM 917 C CA . ALA A 1 118 ? 14.662 11.045 -4.358 1.00 98.19 118 ALA A CA 1
ATOM 918 C C . ALA A 1 118 ? 14.170 10.558 -2.979 1.00 98.19 118 ALA A C 1
ATOM 920 O O . ALA A 1 118 ? 14.637 11.057 -1.961 1.00 98.19 118 ALA A O 1
ATOM 921 N N . ASN A 1 119 ? 13.199 9.636 -2.940 1.00 98.56 119 ASN A N 1
ATOM 922 C CA . ASN A 1 119 ? 12.573 9.111 -1.719 1.00 98.56 119 ASN A CA 1
ATOM 923 C C . ASN A 1 119 ? 11.729 7.849 -2.002 1.00 98.56 119 ASN A C 1
ATOM 925 O O . ASN A 1 119 ? 11.543 7.452 -3.161 1.00 98.56 119 ASN A O 1
ATOM 929 N N . ALA A 1 120 ? 11.181 7.242 -0.942 1.00 98.38 120 ALA A N 1
ATOM 930 C CA . ALA A 1 120 ? 10.309 6.067 -1.019 1.00 98.38 120 ALA A CA 1
ATOM 931 C C . ALA A 1 120 ? 9.083 6.277 -1.925 1.00 98.38 120 ALA A C 1
ATOM 933 O O . ALA A 1 120 ? 8.676 5.356 -2.642 1.00 98.38 120 ALA A O 1
ATOM 934 N N . LYS A 1 121 ? 8.495 7.483 -1.940 1.00 98.38 121 LYS A N 1
ATOM 935 C CA . LYS A 1 121 ? 7.349 7.813 -2.805 1.00 98.38 121 LYS A CA 1
ATOM 936 C C . LYS A 1 121 ? 7.727 7.743 -4.283 1.00 98.38 121 LYS A C 1
ATOM 938 O O . LYS A 1 121 ? 7.023 7.090 -5.053 1.00 98.38 121 LYS A O 1
ATOM 943 N N . ALA A 1 122 ? 8.842 8.359 -4.677 1.00 98.50 122 ALA A N 1
ATOM 944 C CA . ALA A 1 122 ? 9.333 8.325 -6.054 1.00 98.50 122 ALA A CA 1
ATOM 945 C C . ALA A 1 122 ? 9.634 6.888 -6.513 1.00 98.50 122 ALA A C 1
ATOM 947 O O . ALA A 1 122 ? 9.205 6.481 -7.595 1.00 98.50 122 ALA A O 1
ATOM 948 N N . GLN A 1 123 ? 10.301 6.101 -5.666 1.00 98.62 123 GLN A N 1
ATOM 949 C CA . GLN A 1 123 ? 10.585 4.691 -5.939 1.00 98.62 123 GLN A CA 1
ATOM 950 C C . GLN A 1 123 ? 9.300 3.862 -6.102 1.00 98.62 123 GLN A C 1
ATOM 952 O O . GLN A 1 123 ? 9.172 3.084 -7.050 1.00 98.62 123 GLN A O 1
ATOM 957 N N . SER A 1 124 ? 8.316 4.058 -5.220 1.00 97.94 124 SER A N 1
ATOM 958 C CA . SER A 1 124 ? 7.054 3.307 -5.237 1.00 97.94 124 SER A CA 1
ATOM 959 C C . SER A 1 124 ? 6.208 3.622 -6.475 1.00 97.94 124 SER A C 1
ATOM 961 O O . SER A 1 124 ? 5.710 2.709 -7.136 1.00 97.94 124 SER A O 1
ATOM 963 N N . TRP A 1 125 ? 6.102 4.899 -6.859 1.00 98.31 125 TRP A N 1
ATOM 964 C CA . TRP A 1 125 ? 5.404 5.298 -8.087 1.00 98.31 125 TRP A CA 1
ATOM 965 C C . TRP A 1 125 ? 6.097 4.783 -9.347 1.00 98.31 125 TRP A C 1
ATOM 967 O O . TRP A 1 125 ? 5.432 4.340 -10.287 1.00 98.31 125 TRP A O 1
ATOM 977 N N . TRP A 1 126 ? 7.432 4.771 -9.363 1.00 98.00 126 TRP A N 1
ATOM 978 C CA . TRP A 1 126 ? 8.181 4.158 -10.454 1.00 98.00 126 TRP A CA 1
ATOM 979 C C . TRP A 1 126 ? 7.914 2.655 -10.561 1.00 98.00 126 TRP A C 1
ATOM 981 O O . TRP A 1 126 ? 7.707 2.144 -11.665 1.00 98.00 126 TRP A O 1
ATOM 991 N N . ARG A 1 127 ? 7.870 1.941 -9.429 1.00 97.00 127 ARG A N 1
ATOM 992 C CA . ARG A 1 127 ? 7.497 0.521 -9.396 1.00 97.00 127 ARG A CA 1
ATOM 993 C C . ARG A 1 127 ? 6.104 0.307 -9.982 1.00 97.00 127 ARG A C 1
ATOM 995 O O . ARG A 1 127 ? 5.974 -0.523 -10.878 1.00 97.00 127 ARG A O 1
ATOM 1002 N N . LEU A 1 128 ? 5.104 1.075 -9.549 1.00 97.75 128 LEU A N 1
ATOM 1003 C CA . LEU A 1 128 ? 3.737 0.961 -10.065 1.00 97.75 128 LEU A CA 1
ATOM 1004 C C . LEU A 1 128 ? 3.676 1.189 -11.582 1.00 97.75 128 LEU A C 1
ATOM 1006 O O . LEU A 1 128 ? 3.081 0.390 -12.304 1.00 97.75 128 LEU A O 1
ATOM 1010 N N . ARG A 1 129 ? 4.369 2.219 -12.086 1.00 98.06 129 ARG A N 1
ATOM 1011 C CA . ARG A 1 129 ? 4.513 2.460 -13.530 1.00 98.06 129 ARG A CA 1
ATOM 1012 C C . ARG A 1 129 ? 5.088 1.239 -14.257 1.00 98.06 129 ARG A C 1
ATOM 1014 O O . ARG A 1 129 ? 4.557 0.860 -15.299 1.00 98.06 129 ARG A O 1
ATOM 1021 N N . LYS A 1 130 ? 6.166 0.634 -13.735 1.00 97.31 130 LYS A N 1
ATOM 1022 C CA . LYS A 1 130 ?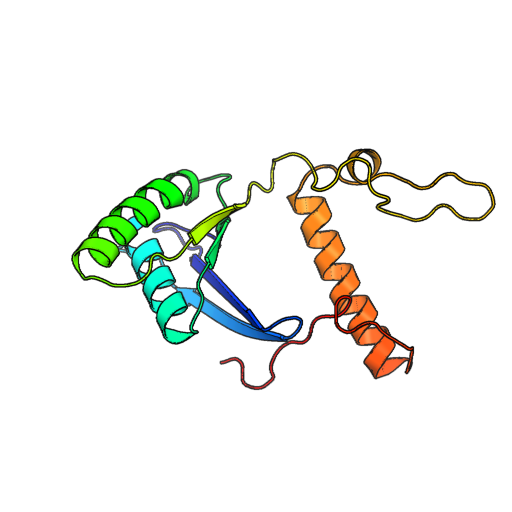 6.780 -0.562 -14.343 1.00 97.31 130 LYS A CA 1
ATOM 1023 C C . LYS A 1 130 ? 5.796 -1.732 -14.409 1.00 97.31 130 LYS A C 1
ATOM 1025 O O . LYS A 1 130 ? 5.727 -2.379 -15.446 1.00 97.31 130 LYS A O 1
ATOM 1030 N N . LEU A 1 131 ? 5.015 -1.969 -13.352 1.00 98.12 131 LEU A N 1
ATOM 1031 C CA . LEU A 1 131 ? 4.013 -3.042 -13.329 1.00 98.12 131 LEU A CA 1
ATOM 1032 C C . LEU A 1 131 ? 2.964 -2.863 -14.438 1.00 98.12 131 LEU A C 1
ATOM 1034 O O . LEU A 1 131 ? 2.684 -3.803 -15.182 1.00 98.12 131 LEU A O 1
ATOM 1038 N N . PHE A 1 132 ? 2.428 -1.651 -14.611 1.00 98.50 132 PHE A N 1
ATOM 1039 C CA . PHE A 1 132 ? 1.485 -1.366 -15.700 1.00 98.50 132 PHE A CA 1
ATOM 1040 C C . PHE A 1 132 ? 2.128 -1.514 -17.081 1.00 98.50 132 PHE A C 1
ATOM 1042 O O . PHE A 1 132 ? 1.530 -2.110 -17.975 1.00 98.50 132 PHE A O 1
ATOM 1049 N N . GLN A 1 133 ? 3.358 -1.022 -17.258 1.00 98.25 133 GLN A N 1
ATOM 1050 C CA . GLN A 1 133 ? 4.083 -1.177 -18.519 1.00 98.25 133 GLN A CA 1
ATOM 1051 C C . GLN A 1 133 ? 4.300 -2.655 -18.865 1.00 98.25 133 GLN A C 1
ATOM 1053 O O . GLN A 1 133 ? 4.037 -3.059 -19.994 1.00 98.25 133 GLN A O 1
ATOM 1058 N N . ASN A 1 134 ? 4.745 -3.465 -17.904 1.00 98.25 134 ASN A N 1
ATOM 1059 C CA . ASN A 1 13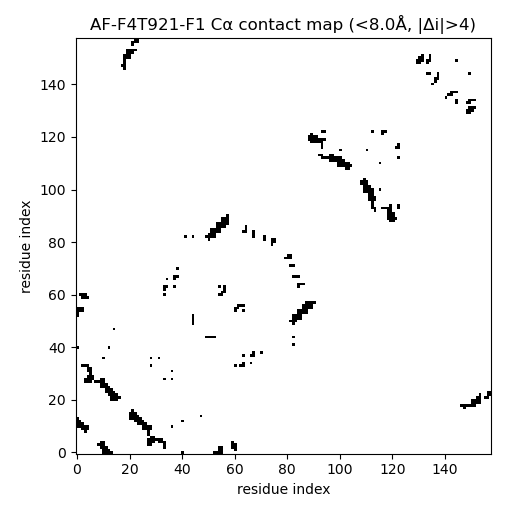4 ? 4.951 -4.899 -18.095 1.00 98.25 134 ASN A CA 1
ATOM 1060 C C . ASN A 1 134 ? 3.643 -5.610 -18.452 1.00 98.25 134 ASN A C 1
ATOM 1062 O O . ASN A 1 134 ? 3.628 -6.442 -19.355 1.00 98.25 134 ASN A O 1
ATOM 1066 N N . THR A 1 135 ? 2.540 -5.232 -17.804 1.00 98.44 135 THR A N 1
ATOM 1067 C CA . THR A 1 135 ? 1.205 -5.764 -18.111 1.00 98.44 135 THR A CA 1
ATOM 1068 C C . THR A 1 135 ? 0.797 -5.436 -19.545 1.00 98.44 135 THR A C 1
ATOM 1070 O O . THR A 1 135 ? 0.346 -6.312 -20.277 1.00 98.44 135 THR A O 1
ATOM 1073 N N . TRP A 1 136 ? 1.011 -4.194 -19.989 1.00 98.56 136 TRP A N 1
ATOM 1074 C CA . TRP A 1 136 ? 0.724 -3.797 -21.367 1.00 98.56 136 TRP A CA 1
ATOM 1075 C C . TRP A 1 136 ? 1.567 -4.582 -22.381 1.00 98.56 136 TRP A C 1
ATOM 1077 O O . TRP A 1 136 ? 1.014 -5.095 -23.349 1.00 98.56 136 TRP A O 1
ATOM 1087 N N . ARG A 1 137 ? 2.873 -4.756 -22.141 1.00 98.38 137 ARG A N 1
ATOM 1088 C CA . ARG A 1 137 ? 3.747 -5.562 -23.016 1.00 98.38 137 ARG A CA 1
ATOM 1089 C C . ARG A 1 137 ? 3.313 -7.025 -23.081 1.00 98.38 137 ARG A C 1
ATOM 1091 O O . ARG A 1 137 ? 3.312 -7.623 -24.152 1.00 98.38 137 ARG A O 1
ATOM 1098 N N . ALA A 1 138 ? 2.917 -7.595 -21.947 1.00 98.12 138 ALA A N 1
ATOM 1099 C CA . ALA A 1 138 ? 2.410 -8.960 -21.891 1.00 98.12 138 ALA A CA 1
ATOM 1100 C C . ALA A 1 138 ? 1.133 -9.127 -22.729 1.00 98.12 138 ALA A C 1
ATOM 1102 O O . ALA A 1 138 ? 1.038 -10.044 -23.539 1.00 98.12 138 ALA A O 1
ATOM 1103 N N . VAL A 1 139 ? 0.165 -8.222 -22.560 1.00 98.00 139 VAL A N 1
ATOM 1104 C CA . VAL A 1 139 ? -1.163 -8.330 -23.185 1.00 98.00 139 VAL A CA 1
ATOM 1105 C C . VAL A 1 139 ? -1.159 -7.908 -24.656 1.00 98.00 139 VAL A C 1
ATOM 1107 O O . VAL A 1 139 ? -1.789 -8.564 -25.480 1.00 98.00 139 VAL A O 1
ATOM 1110 N N . VAL A 1 140 ? -0.484 -6.807 -24.991 1.00 98.44 140 VAL A N 1
ATOM 1111 C CA . VAL A 1 140 ? -0.562 -6.171 -26.318 1.00 98.44 140 VAL A CA 1
ATOM 1112 C C . VAL A 1 140 ? 0.573 -6.618 -27.231 1.00 98.44 140 VAL A C 1
ATOM 1114 O O . VAL A 1 140 ? 0.341 -6.882 -28.407 1.00 98.44 140 VAL A O 1
ATOM 1117 N N . GLU A 1 141 ? 1.794 -6.720 -26.705 1.00 98.19 141 GLU A N 1
ATOM 1118 C CA . GLU A 1 141 ? 2.968 -7.126 -27.492 1.00 98.19 141 GLU A CA 1
ATOM 1119 C C . GLU A 1 141 ? 3.218 -8.643 -27.439 1.00 98.19 141 GLU A C 1
ATOM 1121 O O . GLU A 1 141 ? 4.083 -9.148 -28.153 1.00 98.19 141 GLU A O 1
ATOM 1126 N N . GLY A 1 142 ? 2.479 -9.385 -26.605 1.00 97.88 142 GLY A N 1
ATOM 1127 C CA . GLY A 1 142 ? 2.637 -10.833 -26.447 1.00 97.88 142 GLY A CA 1
ATOM 1128 C C . GLY A 1 142 ? 3.973 -11.240 -25.819 1.00 97.88 142 GLY A C 1
ATOM 1129 O O . GLY A 1 142 ? 4.429 -12.368 -26.015 1.00 97.88 142 GLY A O 1
ATOM 1130 N N . MET A 1 143 ? 4.635 -10.330 -25.096 1.00 98.19 143 MET A N 1
ATOM 1131 C CA . MET A 1 143 ? 5.917 -10.624 -24.460 1.00 98.19 143 MET A CA 1
ATOM 1132 C C . MET A 1 143 ? 5.750 -11.578 -23.272 1.00 98.19 143 MET A C 1
ATOM 1134 O O . MET A 1 143 ? 4.775 -11.511 -22.523 1.00 98.19 143 MET A O 1
ATOM 1138 N N . ALA A 1 144 ? 6.753 -12.429 -23.049 1.00 97.62 144 ALA A N 1
ATOM 1139 C CA . ALA A 1 144 ? 6.841 -13.216 -21.824 1.00 97.62 144 ALA A CA 1
ATOM 1140 C C . ALA A 1 144 ? 6.926 -12.296 -20.593 1.00 97.62 144 ALA A C 1
ATOM 1142 O O . ALA A 1 144 ? 7.583 -11.252 -20.630 1.00 97.62 144 ALA A O 1
ATOM 1143 N N . TYR A 1 145 ? 6.290 -12.699 -19.494 1.00 96.50 145 TYR A N 1
ATOM 1144 C CA . TYR A 1 145 ? 6.235 -11.913 -18.264 1.00 96.50 145 TYR A CA 1
ATOM 1145 C C . TYR A 1 145 ? 6.334 -12.797 -17.018 1.00 96.50 145 TYR A C 1
ATOM 1147 O O . TYR A 1 145 ? 6.019 -13.986 -17.051 1.00 96.50 145 TYR A O 1
ATOM 1155 N N . ASN A 1 146 ? 6.760 -12.189 -15.909 1.00 95.56 146 ASN A N 1
ATOM 1156 C CA . ASN A 1 146 ? 6.665 -12.774 -14.574 1.00 95.56 146 ASN A CA 1
ATOM 1157 C C . ASN A 1 146 ? 5.382 -12.245 -13.894 1.00 95.56 146 ASN A C 1
ATOM 1159 O O . ASN A 1 146 ? 5.220 -11.022 -13.844 1.00 95.56 146 ASN A O 1
ATOM 1163 N N . PRO A 1 147 ? 4.485 -13.106 -13.372 1.00 91.38 147 PRO A N 1
ATOM 1164 C CA . PRO A 1 147 ? 3.308 -12.685 -12.607 1.00 91.38 147 PRO A CA 1
ATOM 1165 C C . PRO A 1 147 ? 3.603 -11.732 -11.435 1.00 91.38 147 PRO A C 1
ATOM 1167 O O . PRO A 1 147 ? 2.788 -10.858 -11.154 1.00 91.38 147 PRO A O 1
ATOM 1170 N N . ASP A 1 148 ? 4.776 -11.831 -10.802 1.00 94.62 148 ASP A N 1
ATOM 1171 C CA . ASP A 1 148 ? 5.185 -10.930 -9.708 1.00 94.62 148 ASP A CA 1
ATOM 1172 C C . ASP A 1 148 ? 5.613 -9.531 -10.196 1.00 94.62 148 ASP A C 1
ATOM 1174 O O . ASP A 1 148 ? 5.820 -8.604 -9.410 1.00 94.62 148 ASP A O 1
ATOM 1178 N N . GLU A 1 149 ? 5.748 -9.363 -11.513 1.00 96.56 149 GLU A N 1
ATOM 1179 C CA . GLU A 1 149 ? 6.220 -8.149 -12.178 1.00 96.56 149 GLU A CA 1
ATOM 1180 C C . GLU A 1 149 ? 5.124 -7.454 -12.999 1.00 96.56 149 GLU A C 1
ATOM 1182 O O . GLU A 1 149 ? 5.428 -6.582 -13.818 1.00 96.56 149 GLU A O 1
ATOM 1187 N N . ILE A 1 150 ? 3.855 -7.800 -12.774 1.00 98.12 150 ILE A N 1
ATOM 1188 C CA . ILE A 1 150 ? 2.687 -7.189 -13.424 1.00 98.12 150 ILE A CA 1
ATOM 1189 C C . ILE A 1 150 ? 1.657 -6.696 -12.399 1.00 98.12 150 ILE A C 1
ATOM 1191 O O . ILE A 1 150 ? 1.761 -6.958 -11.202 1.00 98.12 150 ILE A O 1
ATOM 1195 N N . ILE A 1 151 ? 0.661 -5.951 -12.873 1.00 98.31 151 ILE A N 1
ATOM 1196 C CA . ILE A 1 151 ? -0.511 -5.554 -12.093 1.00 98.31 151 ILE A CA 1
ATOM 1197 C C . ILE A 1 151 ? -1.747 -5.619 -12.985 1.00 98.31 151 ILE A C 1
ATOM 1199 O O . ILE A 1 151 ? -1.716 -5.187 -14.132 1.00 98.31 151 ILE A O 1
ATOM 1203 N N . SER A 1 152 ? -2.851 -6.125 -12.454 1.00 97.00 152 SER A N 1
ATOM 1204 C CA . SER A 1 152 ? -4.146 -6.110 -13.127 1.00 97.00 152 SER A CA 1
ATOM 1205 C C . SER A 1 152 ? -5.166 -5.394 -12.263 1.00 97.00 152 SER A C 1
ATOM 1207 O O . SER A 1 152 ? -5.086 -5.430 -11.038 1.00 97.00 152 SER A O 1
ATOM 1209 N N . ILE A 1 153 ? -6.143 -4.764 -12.903 1.00 97.19 153 ILE A N 1
ATOM 1210 C CA . ILE A 1 153 ? -7.301 -4.181 -12.228 1.00 97.19 153 ILE A CA 1
ATOM 1211 C C . ILE A 1 153 ? -8.467 -5.133 -12.455 1.00 97.19 153 ILE A C 1
ATOM 1213 O O . ILE A 1 153 ? -8.757 -5.479 -13.602 1.00 97.19 153 ILE A O 1
ATOM 1217 N N . SER A 1 154 ? -9.102 -5.590 -11.378 1.00 96.00 154 SER A N 1
ATOM 1218 C CA . SER A 1 154 ? -10.270 -6.454 -11.501 1.00 96.00 154 SER A CA 1
ATOM 1219 C C . SER A 1 154 ? -11.400 -5.715 -12.211 1.00 96.00 154 SER A C 1
ATOM 1221 O O . SER A 1 154 ? -11.771 -4.607 -11.830 1.00 96.00 154 SER A O 1
ATOM 1223 N N . SER A 1 155 ? -11.998 -6.348 -13.221 1.00 94.25 155 SER A N 1
ATOM 1224 C CA . SER A 1 155 ? -13.184 -5.814 -13.896 1.00 94.25 155 SER A CA 1
ATOM 1225 C C . SER A 1 155 ? -14.443 -5.870 -13.026 1.00 94.25 155 SER A C 1
ATOM 1227 O O . SER A 1 155 ? -15.449 -5.272 -13.387 1.00 94.25 155 SER A O 1
ATOM 1229 N N . SER A 1 156 ? -14.411 -6.616 -11.916 1.00 91.69 156 SER A N 1
ATOM 1230 C CA . SER A 1 156 ? -15.502 -6.680 -10.938 1.00 91.69 156 SER A CA 1
ATOM 1231 C C . SER A 1 156 ? -15.370 -5.642 -9.824 1.00 91.69 156 SER A C 1
ATOM 1233 O O . SER A 1 156 ? -16.179 -5.663 -8.901 1.00 91.69 156 SER A O 1
ATOM 1235 N N . MET A 1 157 ? -14.334 -4.799 -9.863 1.00 84.94 157 MET A N 1
ATOM 1236 C CA . MET A 1 157 ? -14.138 -3.732 -8.890 1.00 84.94 157 MET A CA 1
ATOM 1237 C C . MET A 1 157 ? -15.265 -2.704 -9.048 1.00 84.94 157 MET A C 1
ATOM 1239 O O . MET A 1 157 ? -15.456 -2.170 -10.143 1.00 84.94 157 MET A O 1
ATOM 1243 N N . VAL A 1 158 ? -16.019 -2.473 -7.971 1.00 55.66 158 VAL A N 1
ATOM 1244 C CA . VAL A 1 158 ? -17.143 -1.520 -7.908 1.00 55.66 158 VAL A CA 1
ATOM 1245 C C . VAL A 1 158 ? -16.741 -0.302 -7.097 1.00 55.66 158 VAL A C 1
ATOM 1247 O O . VAL A 1 158 ? -16.126 -0.506 -6.025 1.00 55.66 158 VAL A O 1
#

Secondary structure (DSSP, 8-state):
-B---SSSSEEEEEEEETTEEEEEEEEE-TT--HHHHHHHHHHHHHHTT-SEEEEE-SSGGGGHHHHHHHHHHHHHHTTPPP-EEEEE-TTSPPSSTTSEEE---TTPPPEEHHHH-SSHHHHHHHHHHHHHHHHHHHHHS-----GGG--EE-TT--

Mean predicted aligned error: 3.29 Å

Nearest PDB structures (foldseek):
  8dkr-assembly2_A  TM=8.989E-01  e=7.501E-14  Pseudomonas phage vB_PaeM_E217
  5c2f-assembly1_A  TM=8.844E-01  e=7.823E-12  Lederbergvirus Sf6
  4iee-assembly1_A  TM=8.907E-01  e=5.220E-11  Lederbergvirus Sf6
  7b0u-assembly1_F  TM=5.015E-01  e=1.323E+00  Listeria innocua Clip11262
  8idc-assembly1_A  TM=3.523E-01  e=4.025E+00  Mycobacterium tuberculosis

pLDDT: mean 96.44, std 4.03, range [55.66, 98.69]

Foldseek 3Di:
DEDDALDPAWDWDWDADQQETAEIDTDHNNPHGRLVVLVVVVVVCVVVVAQEDEYECQPSCVCSQVSLVVVQVVCVVVVHHRRYYHYDHFQAAAPPQQDFPACDDPPGHGQGNRRPANGNNRSVVVLQVQQDVQVCCCPPVVDDDDSNSHHHYDPPYD

Sequence (158 aa):
MDVADEGRDKNAFSTRHGFLLENVREWSGVGSDIYQSVEKVFGFCEQDNLEEFRFDEDGLGAGVRGDARAINELRNAARRPSILATPFRGSGAVFDPDDEAVRGDNGQAARLNKDFFANAKAQSWWRLRKLFQNTWRAVVEGMAYNPDEIISISSSMV

Radius of gyration: 18.47 Å; Cα contacts (8 Å, |Δi|>4): 258; chains: 1; bounding box: 48×32×52 Å

Organism: NCBI:txid656417

Solvent-accessible surface area (backbone atoms only — not comparable to full-atom values): 8798 Å² total; per-residue (Å²): 60,46,67,43,49,61,57,94,52,53,22,36,42,71,46,62,63,88,38,35,38,50,44,64,47,73,46,74,19,61,97,54,57,66,57,60,53,50,53,50,49,53,52,48,28,62,77,69,72,44,60,61,48,53,32,40,35,78,58,84,27,58,55,50,57,60,44,48,49,55,53,32,54,56,30,48,78,70,74,38,81,66,59,46,71,42,79,37,48,42,85,35,75,46,72,64,41,85,41,69,69,40,78,47,58,98,91,44,76,53,41,27,25,58,81,71,36,95,15,24,41,54,45,51,53,50,50,54,52,48,17,47,51,44,34,47,38,33,72,74,70,65,42,92,77,56,72,93,52,29,48,45,75,46,89,82,45,111